Protein AF-A0A1G6PG61-F1 (afdb_monomer)

pLDDT: mean 73.6, std 22.77, range [27.67, 97.56]

Foldseek 3Di:
DDPPQPPAFWFDDPFATARPPDDDPDDPPPDDPDDGDGDDRDPDDDPVFVVLQLVLLVLAVVQDPADKDAQCDQPPHTFRIAGLVQLETEHEGAAQDQNRLRVSVNVQVVSQCSQCPPPPDPRRHHQAYEYEYQDDHDDNSNVSQLSVLVPPGFYWYWYDDPSHIDIDTRD

Sequence (171 aa):
MHERLKGHELKSGRVYWQRTDLPSRFDTAGRFTQRAEAVAVQPPASPARQQLEADLVAAYVATLPHRYLREHPIGELRADVYEPTIRRIVEAKAAADVVTVAHAWAQAAAYRYTANTSALDDRTTVESIAVLLPVAPTGTARGFLEHVAADCFEVELIYPHGETFRHEQLT

Mean predicted aligned error: 11.12 Å

Radius of gyration: 15.93 Å; Cα contacts (8 Å, |Δi|>4): 271; chains: 1; bounding box: 37×40×44 Å

Organism: NCBI:txid1190417

Solvent-accessible surface area (backbone atoms only — not comparable to full-atom values): 10125 Å² total; per-residue (Å²): 137,85,63,93,76,66,90,68,75,57,42,46,58,104,83,46,68,43,66,71,88,56,85,75,93,76,73,102,74,86,78,88,91,72,86,61,64,92,47,85,69,75,76,77,91,42,73,69,45,54,48,45,25,53,50,51,49,53,56,52,60,72,68,51,94,65,73,69,37,70,58,33,74,46,87,97,43,65,38,56,31,31,30,69,89,71,20,29,39,35,25,61,38,66,46,43,49,46,58,51,44,42,49,32,49,46,49,38,51,51,46,36,50,48,33,67,67,44,95,81,47,100,82,50,64,52,78,37,35,30,36,34,23,75,43,82,48,56,70,69,27,33,53,48,53,39,51,54,15,61,73,76,40,65,37,31,44,34,21,67,47,89,98,45,70,43,79,42,80,38,97

Nearest PDB structures (foldseek):
  8i88-assembly1_B  TM=4.758E-01  e=3.326E+00  Maribacter polysiphoniae
  5i4a-assembly2_C  TM=5.212E-01  e=4.897E+00  Marinitoga piezophila KA3
  5ux0-assembly2_D  TM=5.643E-01  e=5.223E+00  Marinitoga piezophila
  8squ-assembly1_B  TM=4.446E-01  e=4.591E+00  Maribacter polysiphoniae
  8wp2-assembly1_I  TM=3.821E-01  e=5.223E+00  Maribacter polysiphoniae

Secondary structure (DSSP, 8-state):
---TTSSPPEEE-SS-EEETTSPP---SS----SPPP---PPPPP-HHHHHHHHHHHHHHHHT-SS--EEEEEETTEEEEEEEGGGTEEEEE-S--SHHHHHHHHHHHHHHHHHHHH-TT-TT----EEEEE-SS---HHHHHHHHHHHHHH--EEEEEEETTEEEEEE--

Structure (mmCIF, N/CA/C/O backbone):
data_AF-A0A1G6PG61-F1
#
_entry.id   AF-A0A1G6PG61-F1
#
loop_
_atom_site.group_PDB
_atom_site.id
_atom_site.type_symbol
_atom_site.label_atom_id
_atom_site.label_alt_id
_atom_site.label_comp_id
_atom_site.label_asym_id
_atom_site.label_entity_id
_atom_site.label_seq_id
_atom_site.pdbx_PDB_ins_code
_atom_site.Cartn_x
_atom_site.Cartn_y
_atom_site.Cartn_z
_atom_site.occupancy
_atom_site.B_iso_or_equiv
_atom_site.auth_seq_id
_atom_site.auth_comp_id
_atom_site.auth_asym_id
_atom_site.auth_atom_id
_atom_site.pdbx_PDB_model_num
ATOM 1 N N . MET A 1 1 ? 17.145 -8.921 8.582 1.00 27.78 1 MET A N 1
ATOM 2 C CA . MET A 1 1 ? 18.204 -8.101 7.951 1.00 27.78 1 MET A CA 1
ATOM 3 C C . MET A 1 1 ? 17.977 -8.164 6.444 1.00 27.78 1 MET A C 1
ATOM 5 O O . MET A 1 1 ? 18.272 -9.185 5.848 1.00 27.78 1 MET A O 1
ATOM 9 N N . HIS A 1 2 ? 17.312 -7.163 5.851 1.00 27.67 2 HIS A N 1
ATOM 10 C CA . HIS A 1 2 ? 16.982 -7.159 4.415 1.00 27.67 2 HIS A CA 1
ATOM 11 C C . HIS A 1 2 ? 18.090 -6.447 3.629 1.00 27.67 2 HIS A C 1
ATOM 13 O O . HIS A 1 2 ? 18.161 -5.219 3.618 1.00 27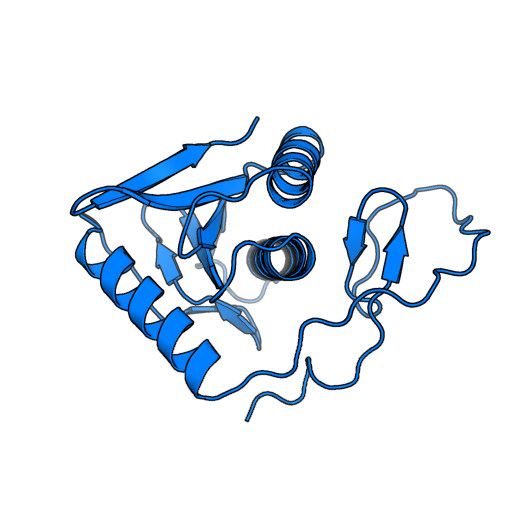.67 2 HIS A O 1
ATOM 19 N N . GLU A 1 3 ? 18.971 -7.231 3.006 1.00 31.81 3 GLU A N 1
ATOM 20 C CA . GLU A 1 3 ? 20.119 -6.739 2.228 1.00 31.81 3 GLU A CA 1
ATOM 21 C C . GLU A 1 3 ? 19.780 -6.412 0.766 1.00 31.81 3 GLU A C 1
ATOM 23 O O . GLU A 1 3 ? 20.462 -5.605 0.151 1.00 31.81 3 GLU A O 1
ATOM 28 N N . ARG A 1 4 ? 18.690 -6.948 0.206 1.00 40.97 4 ARG A N 1
ATOM 29 C CA . ARG A 1 4 ? 18.433 -6.886 -1.248 1.00 40.97 4 ARG A CA 1
ATOM 30 C C . ARG A 1 4 ? 17.991 -5.530 -1.818 1.00 40.97 4 ARG A C 1
ATOM 32 O O . ARG A 1 4 ? 17.838 -5.414 -3.025 1.00 40.97 4 ARG A O 1
ATOM 39 N N . LEU A 1 5 ? 17.762 -4.517 -0.983 1.00 41.56 5 LEU A N 1
ATOM 40 C CA . LEU A 1 5 ? 17.373 -3.169 -1.435 1.00 41.56 5 LEU A CA 1
ATOM 41 C C . LEU A 1 5 ? 18.410 -2.094 -1.072 1.00 41.56 5 LEU A C 1
ATOM 43 O O . LEU A 1 5 ? 18.307 -0.959 -1.530 1.00 41.56 5 LEU A O 1
ATOM 47 N N . LYS A 1 6 ? 19.424 -2.423 -0.258 1.00 36.78 6 LYS A N 1
ATOM 48 C CA . LYS A 1 6 ? 20.469 -1.474 0.150 1.00 36.78 6 LYS A CA 1
ATOM 49 C C . LYS A 1 6 ? 21.638 -1.550 -0.833 1.00 36.78 6 LYS A C 1
ATOM 51 O O . LYS A 1 6 ? 22.294 -2.577 -0.918 1.00 36.78 6 LYS A O 1
ATOM 56 N N . GLY A 1 7 ? 21.926 -0.448 -1.527 1.00 37.34 7 GLY A N 1
ATOM 57 C CA . GLY A 1 7 ? 23.124 -0.318 -2.371 1.00 37.34 7 GLY A CA 1
ATOM 58 C C . GLY A 1 7 ? 22.947 -0.668 -3.852 1.00 37.34 7 GLY A C 1
ATOM 59 O O . GLY A 1 7 ? 23.946 -0.759 -4.558 1.00 37.34 7 GLY A O 1
ATOM 60 N N . HIS A 1 8 ? 21.713 -0.836 -4.338 1.00 41.19 8 HIS A N 1
ATOM 61 C CA . HIS A 1 8 ? 21.444 -1.066 -5.761 1.00 41.19 8 HIS A CA 1
ATOM 62 C C . HIS A 1 8 ? 21.031 0.226 -6.486 1.00 41.19 8 HIS A C 1
ATOM 64 O O . HIS A 1 8 ? 20.244 1.015 -5.963 1.00 41.19 8 HIS A O 1
ATOM 70 N N . GLU A 1 9 ? 21.555 0.430 -7.700 1.00 34.44 9 GLU A N 1
ATOM 71 C CA . GLU A 1 9 ? 21.181 1.545 -8.578 1.00 34.44 9 GLU A CA 1
ATOM 72 C C . GLU A 1 9 ? 19.732 1.393 -9.067 1.00 34.44 9 GLU A C 1
ATOM 74 O O . GLU A 1 9 ? 19.362 0.389 -9.682 1.00 34.44 9 GLU A O 1
ATOM 79 N N . LEU A 1 10 ? 18.917 2.416 -8.820 1.00 40.19 10 LEU A N 1
ATOM 80 C CA . LEU A 1 10 ? 17.573 2.573 -9.378 1.00 40.19 10 LEU A CA 1
ATOM 81 C C . LEU A 1 10 ? 17.663 3.430 -10.651 1.00 40.19 10 LEU A C 1
ATOM 83 O O . LEU A 1 10 ? 18.495 4.333 -10.714 1.00 40.19 10 LEU A O 1
ATOM 87 N N . LYS A 1 11 ? 16.825 3.176 -11.666 1.00 37.22 11 LYS A N 1
ATOM 88 C CA . LYS A 1 11 ? 16.761 3.993 -12.898 1.00 37.22 11 LYS A CA 1
ATOM 89 C C . LYS A 1 11 ? 15.488 4.838 -12.923 1.00 37.22 11 LYS A C 1
ATOM 91 O O . LYS A 1 11 ? 14.408 4.323 -12.633 1.00 37.22 11 LYS A O 1
ATOM 96 N N . SER A 1 12 ? 15.614 6.101 -13.335 1.00 34.06 12 SER A N 1
ATOM 97 C CA . SER A 1 12 ? 14.494 6.949 -13.740 1.00 34.06 12 SER A CA 1
ATOM 98 C C . SER A 1 12 ? 14.450 7.024 -15.255 1.00 34.06 12 SER A C 1
ATOM 100 O O . SER A 1 12 ? 15.434 7.339 -15.925 1.00 34.06 12 SER A O 1
ATOM 102 N N . GLY A 1 13 ? 13.275 6.740 -15.801 1.00 34.69 13 GLY A N 1
ATOM 103 C CA . GLY A 1 13 ? 12.860 7.294 -17.082 1.00 34.69 13 GLY A CA 1
ATOM 104 C C . GLY A 1 13 ? 11.936 8.482 -16.837 1.00 34.69 13 GLY A C 1
ATOM 105 O O . GLY A 1 13 ? 11.470 8.686 -15.719 1.00 34.69 13 GLY A O 1
ATOM 106 N N . ARG A 1 14 ? 11.588 9.218 -17.897 1.00 33.94 14 ARG A N 1
ATOM 107 C CA . ARG A 1 14 ? 10.605 10.321 -17.862 1.00 33.94 14 ARG A CA 1
ATOM 108 C C . ARG A 1 14 ? 9.227 9.932 -17.293 1.00 33.94 14 ARG A C 1
ATOM 110 O O . ARG A 1 14 ? 8.388 10.810 -17.141 1.00 33.94 14 ARG A O 1
ATOM 117 N N . VAL A 1 15 ? 8.998 8.644 -17.026 1.00 35.62 15 VAL A N 1
ATOM 118 C CA . VAL A 1 15 ? 7.686 8.074 -16.726 1.00 35.62 15 VAL A CA 1
ATOM 119 C C . VAL A 1 15 ? 7.700 6.974 -15.645 1.00 35.62 15 VAL A C 1
ATOM 121 O O . VAL A 1 15 ? 6.671 6.728 -15.033 1.00 35.62 15 VAL A O 1
ATOM 124 N N . TYR A 1 16 ? 8.836 6.349 -15.299 1.00 37.72 16 TYR A N 1
ATOM 125 C CA . TYR A 1 16 ? 8.825 5.244 -14.326 1.00 37.72 16 TYR A CA 1
ATOM 126 C C . TYR A 1 16 ? 10.049 5.226 -13.413 1.00 37.72 16 TYR A C 1
ATOM 128 O O . TYR A 1 16 ? 11.181 5.453 -13.850 1.00 37.72 16 TYR A O 1
ATOM 136 N N . TRP A 1 17 ? 9.796 4.878 -12.153 1.00 39.72 17 TRP A N 1
ATOM 137 C CA . TRP A 1 17 ? 10.792 4.377 -11.216 1.00 39.72 17 TRP A CA 1
ATOM 138 C C . TRP A 1 17 ? 10.797 2.856 -11.335 1.00 39.72 17 TRP A C 1
ATOM 140 O O . TRP A 1 17 ? 9.784 2.213 -11.063 1.00 39.72 17 TRP A O 1
ATOM 150 N N . GLN A 1 18 ? 11.907 2.277 -11.789 1.00 43.25 18 GLN A N 1
ATOM 151 C CA . GLN A 1 18 ? 12.029 0.828 -11.944 1.00 43.25 18 GLN A CA 1
ATOM 152 C C . GLN A 1 18 ? 13.302 0.306 -11.282 1.00 43.25 18 GLN A C 1
ATOM 154 O O . GLN A 1 18 ? 14.380 0.905 -11.362 1.00 43.25 18 GLN A O 1
ATOM 159 N N . ARG A 1 19 ? 13.160 -0.861 -10.649 1.00 40.25 19 ARG A N 1
ATOM 160 C CA . ARG A 1 19 ? 14.272 -1.721 -10.252 1.00 40.25 19 ARG A CA 1
ATOM 161 C C . ARG A 1 19 ? 15.009 -2.195 -11.502 1.00 40.25 19 ARG A C 1
ATOM 163 O O . ARG A 1 19 ? 14.391 -2.680 -12.444 1.00 40.25 19 ARG A O 1
ATOM 170 N N . THR A 1 20 ? 16.327 -2.047 -11.510 1.00 40.78 20 THR A N 1
ATOM 171 C CA . THR A 1 20 ? 17.183 -2.346 -12.668 1.00 40.78 20 THR A CA 1
AT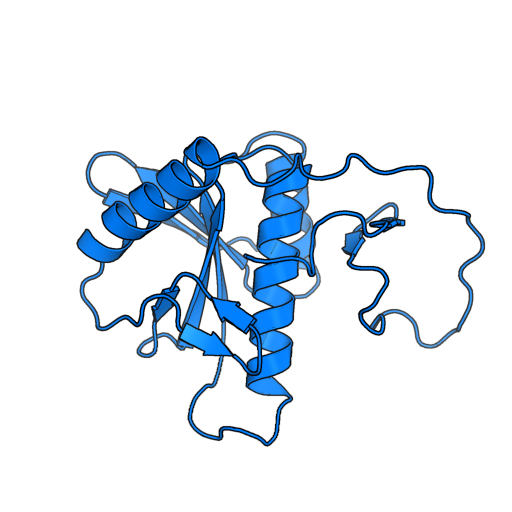OM 172 C C . THR A 1 20 ? 17.377 -3.837 -12.934 1.00 40.78 20 THR A C 1
ATOM 174 O O . THR A 1 20 ? 17.855 -4.196 -14.008 1.00 40.78 20 THR A O 1
ATOM 177 N N . ASP A 1 21 ? 17.000 -4.687 -11.980 1.00 38.78 21 ASP A N 1
ATOM 178 C CA . ASP A 1 21 ? 17.148 -6.141 -12.004 1.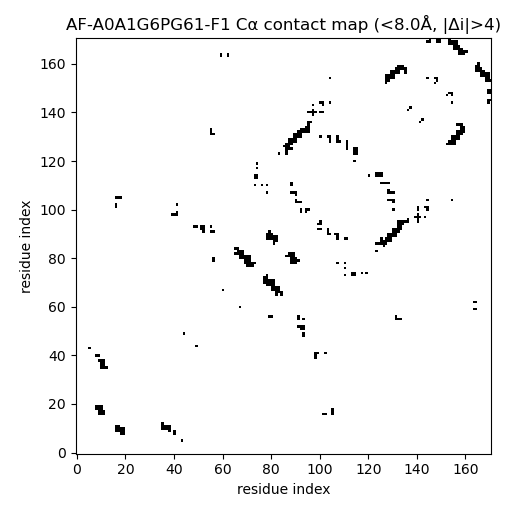00 38.78 21 ASP A CA 1
ATOM 179 C C . ASP A 1 21 ? 15.864 -6.899 -12.385 1.00 38.78 21 ASP A C 1
ATOM 181 O O . ASP A 1 21 ? 15.886 -8.123 -12.503 1.00 38.78 21 ASP A O 1
ATOM 185 N N . LEU A 1 22 ? 14.749 -6.196 -12.616 1.00 36.56 22 LEU A N 1
ATOM 186 C CA . LEU A 1 22 ? 13.519 -6.791 -13.140 1.00 36.56 22 LEU A CA 1
ATOM 187 C C . LEU A 1 22 ? 13.457 -6.630 -14.670 1.00 36.56 22 LEU A C 1
ATOM 189 O O . LEU A 1 22 ? 13.745 -5.544 -15.180 1.00 36.56 22 LEU A O 1
ATOM 193 N N . PRO A 1 23 ? 13.069 -7.675 -15.427 1.00 35.66 23 PRO A N 1
ATOM 194 C CA . PRO A 1 23 ? 12.908 -7.562 -16.870 1.00 35.66 23 PRO A CA 1
ATOM 195 C C . PRO A 1 23 ? 11.785 -6.566 -17.191 1.00 35.66 23 PRO A C 1
ATOM 197 O O . PRO A 1 23 ? 10.627 -6.769 -16.821 1.00 35.66 23 PRO A O 1
ATOM 200 N N . SER A 1 24 ? 12.145 -5.478 -17.876 1.00 40.62 24 SER A N 1
ATOM 201 C CA . SER A 1 24 ? 11.198 -4.480 -18.380 1.00 40.62 24 SER A CA 1
ATOM 202 C C . SER A 1 24 ? 10.157 -5.149 -19.281 1.00 40.62 24 SER A C 1
ATOM 204 O O . SER A 1 24 ? 10.515 -5.885 -20.199 1.00 40.62 24 SER A O 1
ATOM 206 N N . ARG A 1 25 ? 8.869 -4.864 -19.060 1.00 37.81 25 ARG A N 1
ATOM 207 C CA . ARG A 1 25 ? 7.783 -5.229 -19.989 1.00 37.81 25 ARG A CA 1
ATOM 208 C C . ARG A 1 25 ? 7.472 -4.146 -21.039 1.00 37.81 25 ARG A C 1
ATOM 210 O O . ARG A 1 25 ? 6.451 -4.237 -21.708 1.00 37.81 25 ARG A O 1
ATOM 217 N N . PHE A 1 26 ? 8.351 -3.162 -21.237 1.00 39.03 26 PHE A N 1
ATOM 218 C CA . PHE A 1 26 ? 8.192 -2.096 -22.239 1.00 39.03 26 PHE A CA 1
ATOM 219 C C . PHE A 1 26 ? 9.553 -1.900 -22.952 1.00 39.03 26 PHE A C 1
ATOM 221 O O . PHE A 1 26 ? 10.530 -1.591 -22.272 1.00 39.03 26 PHE A O 1
ATOM 228 N N . ASP A 1 27 ? 9.780 -2.138 -24.252 1.00 37.22 27 ASP A N 1
ATOM 229 C CA . ASP A 1 27 ? 8.944 -2.180 -25.462 1.00 37.22 27 ASP A CA 1
ATOM 230 C C . ASP A 1 27 ? 9.232 -3.420 -26.360 1.00 37.22 27 ASP A C 1
ATOM 232 O O . ASP A 1 27 ? 10.135 -4.216 -26.104 1.00 37.22 27 ASP A O 1
ATOM 236 N N . THR A 1 28 ? 8.495 -3.568 -27.464 1.00 34.62 28 THR A N 1
ATOM 237 C CA . THR A 1 28 ? 8.708 -4.585 -28.516 1.00 34.62 28 THR A CA 1
ATOM 238 C C . THR A 1 28 ? 9.815 -4.218 -29.527 1.00 34.62 28 THR A C 1
ATOM 240 O O . THR A 1 28 ? 9.927 -4.872 -30.563 1.00 34.62 28 THR A O 1
ATOM 243 N N . ALA A 1 29 ? 10.610 -3.164 -29.291 1.00 37.78 29 ALA A N 1
ATOM 244 C CA . ALA A 1 29 ? 11.474 -2.535 -30.303 1.00 37.78 29 ALA A CA 1
ATOM 245 C C . ALA A 1 29 ? 12.938 -2.281 -29.875 1.00 37.78 29 ALA A C 1
ATOM 247 O O . ALA A 1 29 ? 13.738 -1.815 -30.693 1.00 37.78 29 ALA A O 1
ATOM 248 N N . GLY A 1 30 ? 13.325 -2.631 -28.647 1.00 37.12 30 GLY A N 1
ATOM 249 C CA . GLY A 1 30 ? 14.712 -2.865 -28.247 1.00 37.12 30 GLY A CA 1
ATOM 250 C C . GLY A 1 30 ? 15.653 -1.663 -28.351 1.00 37.12 30 GLY A C 1
ATOM 251 O O . GLY A 1 30 ? 16.843 -1.856 -28.605 1.00 37.12 30 GLY A O 1
ATOM 252 N N . ARG A 1 31 ? 15.179 -0.422 -28.170 1.00 29.53 31 ARG A N 1
ATOM 253 C CA . ARG A 1 31 ? 16.060 0.761 -28.214 1.00 29.53 31 ARG A CA 1
ATOM 254 C C . ARG A 1 31 ? 15.866 1.693 -27.024 1.00 29.53 31 ARG A C 1
ATOM 256 O O . ARG A 1 31 ? 15.004 2.560 -27.029 1.00 29.53 31 ARG A O 1
ATOM 263 N N . PHE A 1 32 ? 16.784 1.592 -26.064 1.00 36.44 32 PHE A N 1
ATOM 264 C CA . PHE A 1 32 ? 17.021 2.624 -25.056 1.00 36.44 32 PHE A CA 1
ATOM 265 C C . PHE A 1 32 ? 18.326 3.358 -25.374 1.00 36.44 32 PHE A C 1
ATOM 267 O O . PHE A 1 32 ? 19.416 2.870 -25.086 1.00 36.44 32 PHE A O 1
ATOM 274 N N . THR A 1 33 ? 18.225 4.553 -25.949 1.00 28.14 33 THR A N 1
ATOM 275 C CA . THR A 1 33 ? 19.337 5.509 -26.030 1.00 28.14 33 THR A CA 1
ATOM 276 C C . THR A 1 33 ? 19.025 6.703 -25.144 1.00 28.14 33 THR A C 1
ATOM 278 O O . THR A 1 33 ? 18.610 7.741 -25.642 1.00 28.14 33 THR A O 1
ATOM 281 N N . GLN A 1 34 ? 19.201 6.559 -23.832 1.00 30.45 34 GLN A N 1
ATOM 282 C CA . GLN A 1 34 ? 19.596 7.663 -22.957 1.00 30.45 34 GLN A CA 1
ATOM 283 C C . GLN A 1 34 ? 20.012 7.114 -21.592 1.00 30.45 34 GLN A C 1
ATOM 285 O O . GLN A 1 34 ? 19.335 6.292 -20.978 1.00 30.45 34 GLN A O 1
ATOM 290 N N . ARG A 1 35 ? 21.199 7.538 -21.169 1.00 32.00 35 ARG A N 1
ATOM 291 C CA . ARG A 1 35 ? 21.839 7.213 -19.897 1.00 32.00 35 ARG A CA 1
ATOM 292 C C . ARG A 1 35 ? 20.985 7.826 -18.781 1.00 32.00 35 ARG A C 1
ATOM 294 O O . ARG A 1 35 ? 20.831 9.041 -18.759 1.00 32.00 35 ARG A O 1
ATOM 301 N N . ALA A 1 36 ? 20.402 6.996 -17.917 1.00 37.38 36 ALA A N 1
ATOM 302 C CA . ALA A 1 36 ? 19.631 7.463 -16.766 1.00 37.38 36 ALA A CA 1
ATOM 303 C C . ALA A 1 36 ? 20.550 8.265 -15.828 1.00 37.38 36 ALA A C 1
ATOM 305 O O . ALA A 1 36 ? 21.601 7.764 -15.424 1.00 37.38 36 ALA A O 1
ATOM 306 N N . GLU A 1 37 ? 20.191 9.514 -15.532 1.00 30.20 37 GLU A N 1
ATOM 307 C CA . GLU A 1 37 ? 20.882 10.331 -14.531 1.00 30.20 37 GLU A CA 1
ATOM 308 C C . GLU A 1 37 ? 20.551 9.833 -13.118 1.00 30.20 37 GLU A C 1
ATOM 310 O O . GLU A 1 37 ? 19.480 9.275 -12.880 1.00 30.20 37 GLU A O 1
ATOM 315 N N . ALA A 1 38 ? 21.500 10.006 -12.193 1.00 35.44 38 ALA A N 1
ATOM 316 C CA . ALA A 1 38 ? 21.436 9.487 -10.831 1.00 35.44 38 ALA A CA 1
ATOM 317 C C . ALA A 1 38 ? 20.148 9.923 -10.124 1.00 35.44 38 ALA A C 1
ATOM 319 O O . ALA A 1 38 ? 19.904 11.104 -9.877 1.00 35.44 38 ALA A O 1
ATOM 320 N N . VAL A 1 39 ? 19.320 8.937 -9.805 1.00 49.19 39 VAL A N 1
ATOM 321 C CA . VAL A 1 39 ? 18.001 9.149 -9.234 1.00 49.19 39 VAL A CA 1
ATOM 322 C C . VAL A 1 39 ? 18.076 9.172 -7.719 1.00 49.19 39 VAL A C 1
ATOM 324 O O . VAL A 1 39 ? 18.838 8.411 -7.126 1.00 49.19 39 VAL A O 1
ATOM 327 N N . ALA A 1 40 ? 17.267 10.024 -7.090 1.00 48.16 40 ALA A N 1
ATOM 328 C CA . ALA A 1 40 ? 17.132 10.078 -5.641 1.00 48.16 40 ALA A CA 1
ATOM 329 C C . ALA A 1 40 ? 16.887 8.668 -5.072 1.00 48.16 40 ALA A C 1
ATOM 331 O O . ALA A 1 40 ? 15.872 8.030 -5.346 1.00 48.16 40 ALA A O 1
ATOM 332 N N . VAL A 1 41 ? 17.860 8.171 -4.311 1.00 54.00 41 VAL A N 1
ATOM 333 C CA . VAL A 1 41 ? 17.812 6.852 -3.679 1.00 54.00 41 VAL A CA 1
ATOM 334 C C . VAL A 1 41 ? 16.909 6.958 -2.457 1.00 54.00 41 VAL A C 1
ATOM 336 O O . VAL A 1 41 ? 17.066 7.884 -1.656 1.00 54.00 41 VAL A O 1
ATOM 339 N N . GLN A 1 42 ? 15.972 6.019 -2.293 1.00 60.72 42 GLN A N 1
ATOM 340 C CA . GLN A 1 42 ? 15.194 5.949 -1.059 1.00 60.72 42 GLN A CA 1
ATOM 341 C C . GLN A 1 42 ? 16.179 5.859 0.119 1.00 60.72 42 GLN A C 1
ATOM 343 O O . GLN A 1 42 ? 17.059 4.992 0.108 1.00 60.72 42 GLN A O 1
ATOM 348 N N . PRO A 1 43 ? 16.080 6.738 1.133 1.00 60.53 43 PRO A N 1
ATOM 349 C CA . PRO A 1 43 ? 17.055 6.723 2.210 1.00 60.53 43 PRO A CA 1
ATOM 350 C C . PRO A 1 43 ? 17.023 5.363 2.916 1.00 60.53 43 PRO A C 1
ATOM 352 O O . PRO A 1 43 ? 15.941 4.773 3.033 1.00 60.53 43 PRO A O 1
ATOM 355 N N . PRO A 1 44 ? 18.175 4.862 3.393 1.00 66.94 44 PRO A N 1
ATOM 356 C CA . PRO A 1 44 ? 18.273 3.523 3.950 1.00 66.94 44 PRO A CA 1
ATOM 357 C C . PRO A 1 44 ? 17.254 3.321 5.072 1.00 66.94 44 PRO A C 1
ATOM 359 O O . PRO A 1 44 ? 16.993 4.229 5.864 1.00 66.94 44 PRO A O 1
ATOM 362 N N . ALA A 1 45 ? 16.702 2.107 5.149 1.00 69.06 45 ALA A N 1
ATOM 363 C CA . ALA A 1 45 ? 15.784 1.733 6.217 1.00 69.06 45 ALA A CA 1
ATOM 364 C C . ALA A 1 45 ? 16.410 2.040 7.587 1.00 69.06 45 ALA A C 1
ATOM 366 O O . ALA A 1 45 ? 17.508 1.556 7.896 1.00 69.06 45 ALA A O 1
ATOM 367 N N . SER A 1 46 ? 15.701 2.847 8.376 1.00 82.94 46 SER A N 1
ATOM 368 C CA . SER A 1 46 ? 16.015 3.147 9.768 1.00 82.94 46 SER A CA 1
ATOM 369 C C . SER A 1 46 ? 14.983 2.473 10.678 1.00 82.94 46 SER A C 1
ATOM 371 O O . SER A 1 46 ? 13.832 2.317 10.259 1.00 82.94 46 SER A O 1
ATOM 373 N N . PRO A 1 47 ? 15.344 2.113 11.924 1.00 86.25 47 PRO A N 1
ATOM 374 C CA . PRO A 1 47 ? 14.393 1.524 12.868 1.00 86.25 47 PRO A CA 1
ATOM 375 C C . PRO A 1 47 ? 13.146 2.392 13.076 1.00 86.25 47 PRO A C 1
ATOM 377 O O . PRO A 1 47 ? 12.039 1.876 13.131 1.00 86.25 47 PRO A O 1
ATOM 380 N N . ALA A 1 48 ? 13.308 3.720 13.100 1.00 86.56 48 ALA A N 1
ATOM 381 C CA . ALA A 1 48 ? 12.191 4.654 13.229 1.00 86.56 48 ALA A CA 1
ATOM 382 C C . ALA A 1 48 ? 11.223 4.591 12.035 1.00 86.56 48 ALA A C 1
ATOM 384 O O . ALA A 1 48 ? 10.013 4.614 12.225 1.00 86.56 48 ALA A O 1
ATOM 385 N N . ARG A 1 49 ? 11.736 4.475 10.802 1.00 86.81 49 ARG A N 1
ATOM 386 C CA . ARG A 1 49 ? 10.888 4.325 9.608 1.00 86.81 49 ARG A CA 1
ATOM 387 C C . ARG A 1 49 ? 10.150 2.992 9.594 1.00 86.81 49 ARG A C 1
ATOM 389 O O . ARG A 1 49 ? 8.964 2.971 9.303 1.00 86.81 49 ARG A O 1
ATOM 396 N N . GLN A 1 50 ? 10.839 1.914 9.956 1.00 89.50 50 GLN A N 1
ATOM 397 C CA . GLN A 1 50 ? 10.230 0.587 10.052 1.00 89.50 50 GLN A CA 1
ATOM 398 C C . GLN A 1 50 ? 9.135 0.546 11.120 1.00 89.50 50 GLN A C 1
ATOM 400 O O . GLN A 1 50 ? 8.092 -0.059 10.899 1.00 89.50 50 GLN A O 1
ATOM 405 N N . GLN A 1 51 ? 9.347 1.227 12.250 1.00 91.31 51 GLN A N 1
ATOM 406 C CA . GLN A 1 51 ? 8.329 1.349 13.287 1.00 91.31 51 GLN A CA 1
ATOM 407 C C . GLN A 1 51 ? 7.105 2.119 12.781 1.00 91.31 51 GLN A C 1
ATOM 409 O O . GLN A 1 51 ? 5.992 1.642 12.946 1.00 91.31 51 GLN A O 1
ATOM 414 N N . LEU A 1 52 ? 7.301 3.252 12.095 1.00 92.56 52 LEU A N 1
ATOM 415 C CA . LEU A 1 52 ? 6.195 4.018 11.509 1.00 92.56 52 LEU A CA 1
ATOM 416 C C . LEU A 1 52 ? 5.399 3.205 10.478 1.00 92.56 52 LEU A C 1
ATOM 418 O O . LEU A 1 52 ? 4.175 3.279 10.463 1.00 92.56 52 LEU A O 1
ATOM 422 N N . GLU A 1 53 ? 6.072 2.420 9.634 1.00 94.44 53 GLU A N 1
ATOM 423 C CA . GLU A 1 53 ? 5.418 1.502 8.689 1.00 94.44 53 GLU A CA 1
ATOM 424 C C . GLU A 1 53 ? 4.607 0.430 9.427 1.00 94.44 53 GLU A C 1
ATOM 426 O O . GLU A 1 53 ? 3.433 0.225 9.123 1.00 94.44 53 GLU A O 1
ATOM 431 N N . ALA A 1 54 ? 5.190 -0.199 10.450 1.00 93.88 54 ALA A N 1
ATOM 432 C CA . ALA A 1 54 ? 4.514 -1.216 11.250 1.00 93.88 54 ALA A CA 1
ATOM 433 C C . ALA A 1 54 ? 3.306 -0.663 12.027 1.00 93.88 54 ALA A C 1
ATOM 435 O O . ALA A 1 54 ? 2.279 -1.343 12.105 1.00 93.88 54 ALA A O 1
ATOM 436 N N . ASP A 1 55 ? 3.416 0.551 12.570 1.00 95.88 55 ASP A N 1
ATOM 437 C CA . ASP A 1 55 ? 2.343 1.248 13.285 1.00 95.88 55 ASP A CA 1
ATOM 438 C C . ASP A 1 55 ? 1.211 1.631 12.329 1.00 95.88 55 ASP A C 1
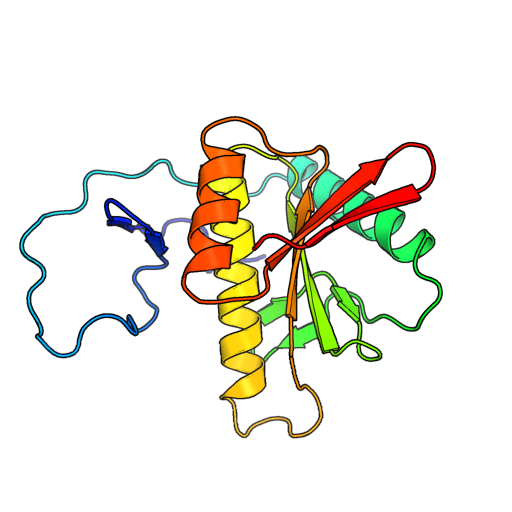ATOM 440 O O . ASP A 1 55 ? 0.038 1.429 12.643 1.00 95.88 55 ASP A O 1
ATOM 444 N N . LEU A 1 56 ? 1.553 2.116 11.132 1.00 97.06 56 LEU A N 1
ATOM 445 C CA . LEU A 1 56 ? 0.584 2.445 10.092 1.00 97.06 56 LEU A CA 1
ATOM 446 C C . LEU A 1 56 ? -0.181 1.198 9.630 1.00 97.06 56 LEU A C 1
ATOM 448 O O . LEU A 1 56 ? -1.408 1.230 9.535 1.00 97.06 56 LEU A O 1
ATOM 452 N N . VAL A 1 57 ? 0.521 0.080 9.419 1.00 96.94 57 VAL A N 1
ATOM 453 C CA . VAL A 1 57 ? -0.098 -1.220 9.120 1.00 96.94 57 VAL A CA 1
ATOM 454 C C . VAL A 1 57 ? -0.997 -1.667 10.268 1.00 96.94 57 VAL A C 1
ATOM 456 O O . VAL A 1 57 ? -2.122 -2.089 10.021 1.00 96.94 57 VAL A O 1
ATOM 459 N N . ALA A 1 58 ? -0.532 -1.576 11.518 1.00 95.81 58 ALA A N 1
ATOM 460 C CA . ALA A 1 58 ? -1.312 -1.973 12.689 1.00 95.81 58 ALA A CA 1
ATOM 461 C C . ALA A 1 58 ? -2.609 -1.157 12.821 1.00 95.81 58 ALA A C 1
ATOM 463 O O . ALA A 1 58 ? -3.667 -1.736 13.065 1.00 95.81 58 ALA A O 1
ATOM 464 N N . ALA A 1 59 ? -2.534 0.158 12.609 1.00 96.50 59 ALA A N 1
ATOM 465 C CA . ALA A 1 59 ? -3.694 1.039 12.605 1.00 96.50 59 ALA A CA 1
ATOM 466 C C . ALA A 1 59 ? -4.665 0.690 11.468 1.00 96.50 59 ALA A C 1
ATOM 468 O O . ALA A 1 59 ? -5.864 0.579 11.706 1.00 96.50 59 ALA A O 1
ATOM 469 N N . TYR A 1 60 ? -4.158 0.452 10.256 1.00 96.56 60 TYR A N 1
ATOM 470 C CA . TYR A 1 60 ? -4.984 0.083 9.107 1.00 96.56 60 TYR A CA 1
ATOM 471 C C . TYR A 1 60 ? -5.728 -1.233 9.332 1.00 96.56 60 TYR A C 1
ATOM 473 O O . TYR A 1 60 ? -6.955 -1.273 9.235 1.00 96.56 60 TYR A O 1
ATOM 481 N N . VAL A 1 61 ? -5.019 -2.298 9.718 1.00 95.56 61 VAL A N 1
ATOM 482 C CA . VAL A 1 61 ? -5.645 -3.617 9.893 1.00 95.56 61 VAL A CA 1
ATOM 483 C C . VAL A 1 61 ? -6.648 -3.650 11.045 1.00 95.56 61 VAL A C 1
ATOM 485 O O . VAL A 1 61 ? -7.586 -4.439 10.997 1.00 95.56 61 VAL A O 1
ATOM 488 N N . ALA A 1 62 ? -6.505 -2.773 12.046 1.00 94.69 62 ALA A N 1
ATOM 489 C CA . ALA A 1 62 ? -7.490 -2.618 13.116 1.00 94.69 62 ALA A CA 1
ATOM 490 C C . ALA A 1 62 ? -8.846 -2.082 12.617 1.00 94.69 62 ALA A C 1
ATOM 492 O O . ALA A 1 62 ? -9.859 -2.290 13.281 1.00 94.69 62 ALA A O 1
ATOM 493 N N . THR A 1 63 ? -8.877 -1.423 11.453 1.00 94.00 63 THR A N 1
ATOM 494 C CA . THR A 1 63 ? -10.110 -0.916 10.826 1.00 94.00 63 THR A CA 1
ATOM 495 C C . THR A 1 63 ? -10.738 -1.882 9.820 1.00 94.00 63 THR A C 1
ATOM 497 O O . THR A 1 63 ? -11.858 -1.643 9.369 1.00 94.00 63 THR A O 1
ATOM 500 N N . LEU A 1 64 ? -10.052 -2.975 9.463 1.00 92.06 64 LEU A N 1
ATOM 501 C CA . LEU A 1 64 ? -10.532 -3.891 8.433 1.00 92.06 64 LEU A CA 1
ATOM 502 C C . LEU A 1 64 ? -11.692 -4.759 8.950 1.00 92.06 64 LEU A C 1
ATOM 504 O O . LEU A 1 64 ? -11.534 -5.461 9.951 1.00 92.06 64 LEU A O 1
ATOM 508 N N . PRO A 1 65 ? -12.843 -4.792 8.250 1.00 88.50 65 PRO A N 1
ATOM 509 C CA . PRO A 1 65 ? -13.985 -5.619 8.642 1.00 88.50 65 PRO A CA 1
ATOM 510 C C . PRO A 1 65 ? -13.821 -7.095 8.243 1.00 88.50 65 PRO A C 1
ATOM 512 O O . PRO A 1 65 ? -14.667 -7.929 8.565 1.00 88.50 65 PRO A O 1
ATOM 515 N N . HIS A 1 66 ? -12.761 -7.431 7.506 1.00 87.50 66 HIS A N 1
ATOM 516 C CA . HIS A 1 66 ? -12.545 -8.744 6.904 1.00 87.50 66 HIS A CA 1
ATOM 517 C C . HIS A 1 66 ? -11.188 -9.342 7.268 1.00 87.50 66 HIS A C 1
ATOM 519 O O . HIS A 1 66 ? -10.315 -8.712 7.861 1.00 87.50 66 HIS A O 1
ATOM 525 N N . ARG A 1 67 ? -11.014 -10.613 6.896 1.00 89.44 67 ARG A N 1
ATOM 526 C CA . ARG A 1 67 ? -9.777 -11.355 7.131 1.00 89.44 67 ARG A CA 1
ATOM 527 C C . ARG A 1 67 ? -8.619 -10.753 6.333 1.00 89.44 67 ARG A C 1
ATOM 529 O O . ARG A 1 67 ? -8.743 -10.543 5.131 1.00 89.44 67 ARG A O 1
ATOM 536 N N . TYR A 1 68 ? -7.477 -10.610 6.993 1.00 92.44 68 TYR A N 1
ATOM 537 C CA . TYR A 1 68 ? -6.205 -10.199 6.406 1.00 92.44 68 TYR A CA 1
ATOM 538 C C . TYR A 1 68 ? -5.073 -11.127 6.868 1.00 92.44 68 TYR A C 1
ATOM 540 O O . TYR A 1 68 ? -5.207 -11.852 7.858 1.00 92.44 68 TYR A O 1
ATOM 548 N N . LEU A 1 69 ? -3.954 -11.108 6.147 1.00 91.50 69 LEU A N 1
ATOM 549 C CA . LEU A 1 69 ? -2.700 -11.765 6.510 1.00 91.50 69 LEU A CA 1
ATOM 550 C C . LEU A 1 69 ? -1.595 -10.707 6.546 1.00 91.50 69 LEU A C 1
ATOM 552 O O . LEU A 1 69 ? -1.401 -9.994 5.566 1.00 91.50 69 LEU A O 1
ATOM 556 N N . ARG A 1 70 ? -0.886 -10.593 7.673 1.00 92.06 70 ARG A N 1
ATOM 557 C CA . ARG A 1 70 ? 0.290 -9.715 7.795 1.00 92.06 70 ARG A CA 1
ATOM 558 C C . ARG A 1 70 ? 1.538 -10.431 7.300 1.00 92.06 70 ARG A C 1
ATOM 560 O O . ARG A 1 70 ? 1.648 -11.640 7.497 1.00 92.06 70 ARG A O 1
ATOM 567 N N . GLU A 1 71 ? 2.472 -9.672 6.733 1.00 90.06 71 GLU A N 1
ATOM 568 C CA . GLU A 1 71 ? 3.752 -10.190 6.227 1.00 90.06 71 GLU A CA 1
ATOM 569 C C . GLU A 1 71 ? 3.565 -11.393 5.280 1.00 90.06 71 GLU A C 1
ATOM 571 O O . GLU A 1 71 ? 4.269 -12.406 5.378 1.00 90.06 71 GLU A O 1
ATOM 576 N N . HIS A 1 72 ? 2.568 -11.307 4.391 1.00 86.50 72 HIS A N 1
ATOM 577 C CA . HIS A 1 72 ? 2.159 -12.420 3.536 1.00 86.50 72 HIS A CA 1
ATOM 578 C C . HIS A 1 72 ? 3.286 -12.801 2.566 1.00 86.50 72 HIS A C 1
ATOM 580 O O . HIS A 1 72 ? 3.764 -11.932 1.827 1.00 86.50 72 HIS A O 1
ATOM 586 N N . PRO A 1 73 ? 3.732 -14.071 2.549 1.00 84.56 73 PRO A N 1
ATOM 587 C CA . PRO A 1 73 ? 4.816 -14.501 1.680 1.00 84.56 73 PRO A CA 1
ATOM 588 C C . PRO A 1 73 ? 4.380 -14.537 0.212 1.00 84.56 73 PRO A C 1
ATOM 590 O O . PRO A 1 73 ? 3.325 -15.066 -0.132 1.00 84.56 73 PRO A O 1
ATOM 593 N N . ILE A 1 74 ? 5.231 -14.003 -0.661 1.00 77.75 74 ILE A N 1
ATOM 594 C CA . ILE A 1 74 ? 5.067 -14.001 -2.116 1.00 77.75 74 ILE A CA 1
ATOM 595 C C . ILE A 1 74 ? 6.409 -14.402 -2.725 1.00 77.75 74 ILE A C 1
ATOM 597 O O . ILE A 1 74 ? 7.300 -13.576 -2.936 1.00 77.75 74 ILE A O 1
ATOM 601 N N . GLY A 1 75 ? 6.584 -15.707 -2.941 1.00 74.56 75 GLY A N 1
ATOM 602 C CA . GLY A 1 75 ? 7.898 -16.280 -3.226 1.00 74.56 75 GLY A CA 1
ATOM 603 C C . GLY A 1 75 ? 8.871 -15.999 -2.075 1.00 74.56 75 GLY A C 1
ATOM 604 O O . GLY A 1 75 ? 8.599 -16.337 -0.927 1.00 74.56 75 GLY A O 1
ATOM 605 N N . GLU A 1 76 ? 9.993 -15.344 -2.376 1.00 74.38 76 GLU A N 1
ATOM 606 C CA . GLU A 1 76 ? 10.983 -14.910 -1.373 1.00 74.38 76 GLU A CA 1
ATOM 607 C C . GLU A 1 76 ? 10.675 -13.526 -0.763 1.00 74.38 76 GLU A C 1
ATOM 609 O O . GLU A 1 76 ? 11.444 -13.017 0.055 1.00 74.38 76 GLU A O 1
ATOM 614 N N . LEU A 1 77 ? 9.588 -12.882 -1.194 1.00 77.50 77 LEU A N 1
ATOM 615 C CA . LEU A 1 77 ? 9.184 -11.545 -0.764 1.00 77.50 77 LEU A CA 1
ATOM 616 C C . LEU A 1 77 ? 8.081 -11.627 0.293 1.00 77.50 77 LEU A C 1
ATOM 618 O O . LEU A 1 77 ? 7.445 -12.665 0.472 1.00 77.50 77 LEU A O 1
ATOM 622 N N . ARG A 1 78 ? 7.850 -10.518 0.996 1.00 84.69 78 ARG A N 1
ATOM 623 C CA . ARG A 1 78 ? 6.768 -10.381 1.972 1.00 84.69 78 ARG A CA 1
ATOM 624 C C . ARG A 1 78 ? 6.037 -9.070 1.737 1.00 84.69 78 ARG A C 1
ATOM 626 O O . ARG A 1 78 ? 6.668 -8.020 1.773 1.00 84.69 78 ARG A O 1
ATOM 633 N N . ALA A 1 79 ? 4.738 -9.163 1.487 1.00 88.94 79 ALA A N 1
ATOM 634 C CA . ALA A 1 79 ? 3.847 -8.011 1.452 1.00 88.94 79 ALA A CA 1
ATOM 635 C C . ALA A 1 79 ? 3.420 -7.637 2.874 1.00 88.94 79 ALA A C 1
ATOM 637 O O . ALA A 1 79 ? 3.166 -8.534 3.682 1.00 88.94 79 ALA A O 1
ATOM 638 N N . ASP A 1 80 ? 3.283 -6.344 3.169 1.00 94.88 80 ASP A N 1
ATOM 639 C CA . ASP A 1 80 ? 2.885 -5.896 4.509 1.00 94.88 80 ASP A CA 1
ATOM 640 C C . ASP A 1 80 ? 1.515 -6.453 4.913 1.00 94.88 80 ASP A C 1
ATOM 642 O O . ASP A 1 80 ? 1.360 -7.007 6.009 1.00 94.88 80 ASP A O 1
ATOM 646 N N . VAL A 1 81 ? 0.535 -6.366 4.005 1.00 95.5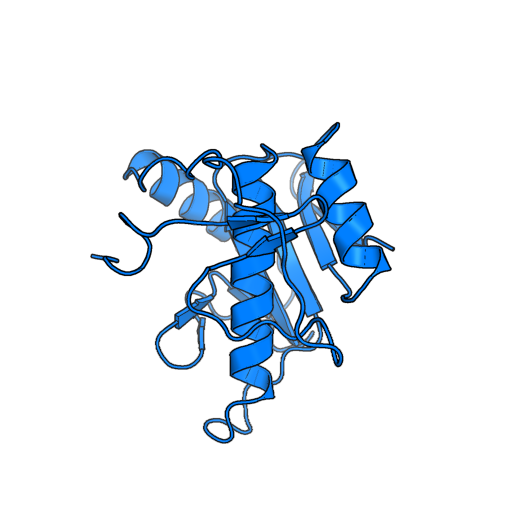6 81 VAL A N 1
ATOM 647 C CA . VAL A 1 81 ? -0.800 -6.951 4.180 1.00 95.56 81 VAL A CA 1
ATOM 648 C C . VAL A 1 81 ? -1.276 -7.609 2.886 1.00 95.56 81 VAL A C 1
ATOM 650 O O . VAL A 1 81 ? -1.154 -7.045 1.800 1.00 95.56 81 VAL A O 1
ATOM 653 N N . TYR A 1 82 ? -1.878 -8.790 3.017 1.00 93.88 82 TYR A N 1
ATOM 654 C CA . TYR A 1 82 ? -2.711 -9.405 1.987 1.00 93.88 82 TYR A CA 1
ATOM 655 C C . TYR A 1 82 ? -4.153 -9.543 2.483 1.00 93.88 82 TYR A C 1
ATOM 657 O O . TYR A 1 82 ? -4.409 -10.107 3.549 1.00 93.88 82 TYR A O 1
ATOM 665 N N . GLU A 1 83 ? -5.099 -9.039 1.699 1.00 93.50 83 GLU A N 1
ATOM 666 C CA . GLU A 1 83 ? -6.536 -9.073 1.964 1.00 93.50 83 GLU A CA 1
ATOM 667 C C . GLU A 1 83 ? -7.190 -10.099 1.021 1.00 93.50 83 GLU A C 1
ATOM 669 O O . GLU A 1 83 ? -7.608 -9.744 -0.084 1.00 93.50 83 GLU A O 1
ATOM 674 N N . PRO A 1 84 ? -7.274 -11.390 1.408 1.00 91.12 84 PRO A N 1
ATOM 675 C CA . PRO A 1 84 ? -7.699 -12.470 0.514 1.00 91.12 84 PRO A CA 1
ATOM 676 C C . PRO A 1 84 ? -9.130 -12.316 -0.007 1.00 91.12 84 PRO A C 1
ATOM 678 O O . PRO A 1 84 ? -9.411 -12.730 -1.128 1.00 91.12 84 PRO A O 1
ATOM 681 N N . THR A 1 85 ? -10.030 -11.710 0.776 1.00 91.12 85 THR A N 1
ATOM 682 C CA . THR A 1 85 ? -11.436 -11.503 0.387 1.00 91.12 85 THR A CA 1
ATOM 683 C C . THR A 1 85 ? -11.565 -10.673 -0.888 1.00 91.12 85 THR A C 1
ATOM 685 O O . THR A 1 85 ? -12.423 -10.955 -1.716 1.00 91.12 85 THR A O 1
ATOM 688 N N . ILE A 1 86 ? -10.693 -9.676 -1.048 1.00 90.56 86 ILE A N 1
ATOM 689 C CA . ILE A 1 86 ? -10.670 -8.757 -2.193 1.00 90.56 86 ILE A CA 1
ATOM 690 C C . ILE A 1 86 ? -9.388 -8.904 -3.021 1.00 90.56 86 ILE A C 1
ATOM 692 O O . ILE A 1 86 ? -9.087 -8.057 -3.855 1.00 90.56 86 ILE A O 1
ATOM 696 N N . ARG A 1 87 ? -8.613 -9.971 -2.767 1.00 91.12 87 ARG A N 1
ATOM 697 C CA . ARG A 1 87 ? -7.379 -10.330 -3.482 1.00 91.12 87 ARG A CA 1
ATOM 698 C C . ARG A 1 87 ? -6.412 -9.152 -3.635 1.00 91.12 87 ARG A C 1
ATOM 700 O O . ARG A 1 87 ? -5.837 -8.946 -4.703 1.00 91.12 87 ARG A O 1
ATOM 707 N N . ARG A 1 88 ? -6.223 -8.384 -2.562 1.00 92.31 88 ARG A N 1
ATOM 708 C CA . ARG A 1 88 ? -5.434 -7.147 -2.573 1.00 92.31 88 ARG A CA 1
ATOM 709 C C . ARG A 1 88 ? -4.161 -7.269 -1.766 1.00 92.31 88 ARG A C 1
ATOM 711 O O . ARG A 1 88 ? -4.160 -7.837 -0.678 1.00 92.31 88 ARG A O 1
ATOM 718 N N . ILE A 1 89 ? -3.099 -6.675 -2.287 1.00 93.12 89 ILE A N 1
ATOM 719 C CA . ILE A 1 89 ? -1.864 -6.426 -1.545 1.00 93.12 89 ILE A CA 1
ATOM 720 C C . ILE A 1 89 ? -1.816 -4.965 -1.128 1.00 93.12 89 ILE A C 1
ATOM 722 O O . ILE A 1 89 ? -2.063 -4.095 -1.958 1.00 93.12 89 ILE A O 1
ATOM 726 N N . VAL A 1 90 ? -1.431 -4.705 0.116 1.00 95.25 90 VAL A N 1
ATOM 727 C CA . VAL A 1 90 ? -1.153 -3.357 0.615 1.00 95.25 90 VAL A CA 1
ATOM 728 C C . VAL A 1 90 ? 0.318 -3.262 0.989 1.00 95.25 90 VAL A C 1
ATOM 730 O O . VAL A 1 90 ? 0.819 -4.113 1.723 1.00 95.25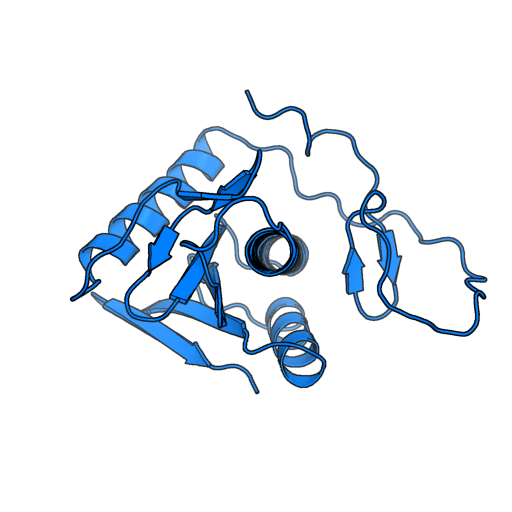 90 VAL A O 1
ATOM 733 N N . GLU A 1 91 ? 0.989 -2.228 0.486 1.00 95.38 91 GLU A N 1
ATOM 734 C CA . GLU A 1 91 ? 2.370 -1.885 0.832 1.00 95.38 91 GLU A CA 1
ATOM 735 C C . GLU A 1 91 ? 2.395 -0.536 1.553 1.00 95.38 91 GLU A C 1
ATOM 737 O O . GLU A 1 91 ? 1.942 0.478 1.012 1.00 95.38 91 GLU A O 1
ATOM 742 N N . ALA A 1 92 ? 2.936 -0.516 2.768 1.00 96.06 92 ALA A N 1
ATOM 743 C CA . ALA A 1 92 ? 3.035 0.671 3.595 1.00 96.06 92 ALA A CA 1
ATOM 744 C C . ALA A 1 92 ? 4.380 1.378 3.413 1.00 96.06 92 ALA A C 1
ATOM 746 O O . ALA A 1 92 ? 5.428 0.760 3.194 1.00 96.06 92 ALA A O 1
ATOM 747 N N . LYS A 1 93 ? 4.369 2.707 3.540 1.00 94.44 93 LYS A N 1
ATOM 748 C CA . LYS A 1 93 ? 5.595 3.504 3.641 1.00 94.44 93 LYS A CA 1
ATOM 749 C C . LYS A 1 93 ? 5.474 4.608 4.672 1.00 94.44 93 LYS A C 1
ATOM 751 O O . LYS A 1 93 ? 4.434 5.241 4.789 1.00 94.44 93 LYS A O 1
ATOM 756 N N . ALA A 1 94 ? 6.579 4.918 5.348 1.00 93.38 94 ALA A N 1
ATOM 757 C CA . ALA A 1 94 ? 6.632 5.958 6.381 1.00 93.38 94 ALA A CA 1
ATOM 758 C C . ALA A 1 94 ? 6.545 7.411 5.857 1.00 93.38 94 ALA A C 1
ATOM 760 O O . ALA A 1 94 ? 6.598 8.347 6.654 1.00 93.38 94 ALA A O 1
ATOM 761 N N . ALA A 1 95 ? 6.481 7.634 4.541 1.00 91.44 95 ALA A N 1
ATOM 762 C CA . ALA A 1 95 ? 6.443 8.968 3.942 1.00 91.44 95 ALA A CA 1
ATOM 763 C C . ALA A 1 95 ? 5.657 8.976 2.625 1.00 91.44 95 ALA A C 1
ATOM 765 O O . ALA A 1 95 ? 5.532 7.950 1.965 1.00 91.44 95 ALA A O 1
ATOM 766 N N . ALA A 1 96 ? 5.163 10.154 2.240 1.00 92.44 96 ALA A N 1
ATOM 767 C CA . ALA A 1 96 ? 4.357 10.369 1.036 1.00 92.44 96 ALA A CA 1
ATOM 768 C C . ALA A 1 96 ? 5.081 11.216 -0.036 1.00 92.44 96 ALA A C 1
ATOM 770 O O . ALA A 1 96 ? 4.440 11.814 -0.900 1.00 92.44 96 ALA A O 1
ATOM 771 N N . ASP A 1 97 ? 6.414 11.312 0.027 1.00 85.00 97 ASP A N 1
ATOM 772 C CA . ASP A 1 97 ? 7.213 11.954 -1.021 1.00 85.00 97 ASP A CA 1
ATOM 773 C C . ASP A 1 97 ? 7.276 11.088 -2.292 1.00 85.00 97 ASP A C 1
ATOM 775 O O . ASP A 1 97 ? 7.090 9.873 -2.243 1.00 85.00 97 ASP A O 1
ATOM 779 N N . VAL A 1 98 ? 7.558 11.710 -3.442 1.00 79.62 98 VAL A N 1
ATOM 780 C CA . VAL A 1 98 ? 7.485 11.052 -4.760 1.00 79.62 98 VAL A CA 1
ATOM 781 C C . VAL A 1 98 ? 8.359 9.800 -4.870 1.00 79.62 98 VAL A C 1
ATOM 783 O O . VAL A 1 98 ? 7.940 8.827 -5.491 1.00 79.62 98 VAL A O 1
ATOM 786 N N . VAL A 1 99 ? 9.544 9.792 -4.252 1.00 79.88 99 VAL A N 1
ATOM 787 C CA . VAL A 1 99 ? 10.473 8.655 -4.322 1.00 79.88 99 VAL A CA 1
ATOM 788 C C . VAL A 1 99 ? 9.915 7.493 -3.513 1.00 79.88 99 VAL A C 1
ATOM 790 O O . VAL A 1 99 ? 9.852 6.363 -3.995 1.00 79.88 9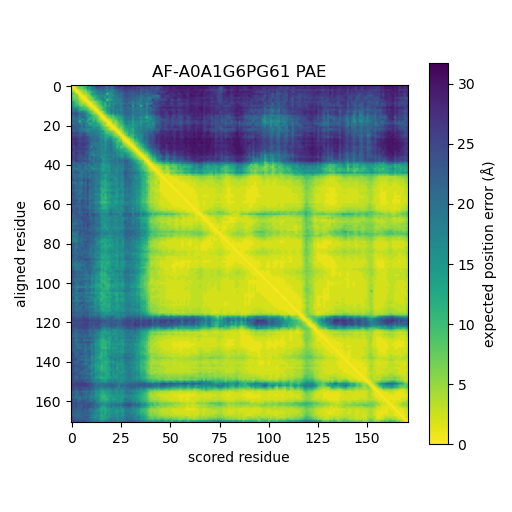9 VAL A O 1
ATOM 793 N N . THR A 1 100 ? 9.477 7.779 -2.288 1.00 84.50 100 THR A N 1
ATOM 794 C CA . THR A 1 100 ? 8.900 6.778 -1.392 1.00 84.50 100 THR A CA 1
ATOM 795 C C . THR A 1 100 ? 7.618 6.176 -1.971 1.00 84.50 100 THR A C 1
ATOM 797 O O . THR A 1 100 ? 7.448 4.957 -1.964 1.00 84.50 100 THR A O 1
ATOM 800 N N . VAL A 1 101 ? 6.746 7.014 -2.530 1.00 84.44 101 VAL A N 1
ATOM 801 C CA . VAL A 1 101 ? 5.494 6.594 -3.169 1.00 84.44 101 VAL A CA 1
ATOM 802 C C . VAL A 1 101 ? 5.756 5.708 -4.383 1.00 84.44 101 VAL A C 1
ATOM 804 O O . VAL A 1 101 ? 5.144 4.648 -4.524 1.00 84.44 101 VAL A O 1
ATOM 807 N N . ALA A 1 102 ? 6.707 6.093 -5.231 1.00 80.50 102 ALA A N 1
ATOM 808 C CA . ALA A 1 102 ? 7.068 5.289 -6.384 1.00 80.50 102 ALA A CA 1
ATOM 809 C C . ALA A 1 102 ? 7.690 3.944 -6.000 1.00 80.50 102 ALA A C 1
ATOM 811 O O . ALA A 1 102 ? 7.408 2.929 -6.637 1.00 80.50 102 ALA A O 1
ATOM 812 N N . HIS A 1 103 ? 8.484 3.916 -4.927 1.00 81.50 103 HIS A N 1
ATOM 813 C CA . HIS A 1 103 ? 9.016 2.675 -4.381 1.00 81.50 103 HIS A CA 1
ATOM 814 C C . HIS A 1 103 ? 7.903 1.757 -3.859 1.00 81.50 103 HIS A C 1
ATOM 816 O O . HIS A 1 103 ? 7.918 0.564 -4.157 1.00 81.50 103 HIS A O 1
ATOM 822 N N . ALA A 1 104 ? 6.919 2.300 -3.132 1.00 87.50 104 ALA A N 1
ATOM 823 C CA . ALA A 1 104 ? 5.770 1.535 -2.644 1.00 87.50 104 ALA A CA 1
ATOM 824 C C . ALA A 1 104 ? 4.999 0.876 -3.794 1.00 87.50 104 ALA A C 1
ATOM 826 O O . ALA A 1 104 ? 4.757 -0.330 -3.782 1.00 87.50 104 ALA A O 1
ATOM 827 N N . TRP A 1 105 ? 4.680 1.663 -4.826 1.00 87.25 105 TRP A N 1
ATOM 828 C CA . TRP A 1 105 ? 3.998 1.166 -6.017 1.00 87.25 105 TRP A CA 1
ATOM 829 C C . TRP A 1 105 ? 4.813 0.079 -6.726 1.00 87.25 105 TRP A C 1
ATOM 831 O O . TRP A 1 105 ? 4.284 -0.991 -7.021 1.00 87.25 105 TRP A O 1
ATOM 841 N N . ALA A 1 106 ? 6.110 0.314 -6.955 1.00 80.56 106 ALA A N 1
ATOM 842 C CA . ALA A 1 106 ? 6.972 -0.636 -7.653 1.00 80.56 106 ALA A CA 1
ATOM 843 C C . ALA A 1 106 ? 7.096 -1.967 -6.892 1.00 80.56 106 ALA A C 1
ATOM 845 O O . ALA A 1 106 ? 7.088 -3.034 -7.511 1.00 80.56 106 ALA A O 1
ATOM 846 N N . GLN A 1 107 ? 7.177 -1.922 -5.557 1.00 83.69 107 GLN A N 1
ATOM 847 C CA . GLN A 1 107 ? 7.162 -3.120 -4.715 1.00 83.69 107 GLN A CA 1
ATOM 848 C C . GLN A 1 107 ? 5.838 -3.876 -4.828 1.00 83.69 107 GLN A C 1
ATOM 850 O O . GLN A 1 107 ? 5.849 -5.066 -5.145 1.00 83.69 107 GLN A O 1
ATOM 855 N N . ALA A 1 108 ? 4.705 -3.196 -4.641 1.00 86.31 108 ALA A N 1
ATOM 856 C CA . ALA A 1 108 ? 3.392 -3.829 -4.703 1.00 8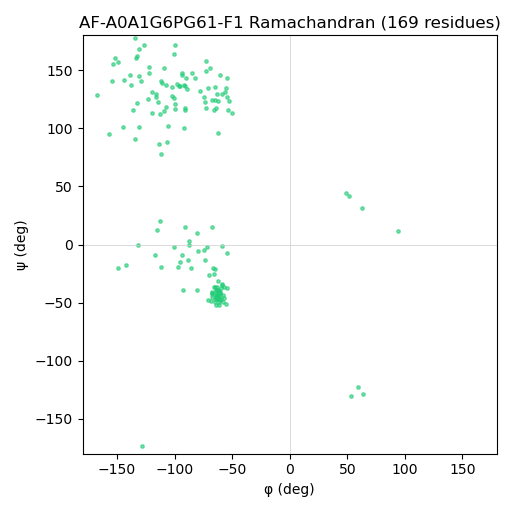6.31 108 ALA A CA 1
ATOM 857 C C . ALA A 1 108 ? 3.108 -4.433 -6.094 1.00 86.31 108 ALA A C 1
ATOM 859 O O . ALA A 1 108 ? 2.616 -5.559 -6.204 1.00 86.31 108 ALA A O 1
ATOM 860 N N . ALA A 1 109 ? 3.496 -3.737 -7.166 1.00 82.19 109 ALA A N 1
ATOM 861 C CA . ALA A 1 109 ? 3.402 -4.238 -8.535 1.00 82.19 109 ALA A CA 1
ATOM 862 C C . ALA A 1 109 ? 4.268 -5.493 -8.753 1.00 82.19 109 ALA A C 1
ATOM 864 O O . ALA A 1 109 ? 3.804 -6.463 -9.356 1.00 82.19 109 ALA A O 1
ATOM 865 N N . ALA A 1 110 ? 5.496 -5.518 -8.222 1.00 79.75 110 ALA A N 1
ATOM 866 C CA . ALA A 1 110 ? 6.367 -6.693 -8.283 1.00 79.75 110 ALA A CA 1
ATOM 867 C C . ALA A 1 110 ? 5.791 -7.886 -7.500 1.00 79.75 110 ALA A C 1
ATOM 869 O O . ALA A 1 110 ? 5.896 -9.030 -7.952 1.00 79.75 110 ALA A O 1
ATOM 870 N N . TYR A 1 111 ? 5.143 -7.637 -6.360 1.00 83.56 111 TYR A N 1
ATOM 871 C CA . TYR A 1 111 ? 4.461 -8.677 -5.594 1.00 83.56 111 TYR A CA 1
ATOM 872 C C . TYR A 1 111 ? 3.287 -9.268 -6.367 1.00 83.56 111 TYR A C 1
ATOM 874 O O . TYR A 1 111 ? 3.218 -10.484 -6.528 1.00 83.56 111 TYR A O 1
ATOM 882 N N . ARG A 1 112 ? 2.412 -8.425 -6.923 1.00 83.25 112 ARG A N 1
ATOM 883 C CA . ARG A 1 112 ? 1.307 -8.875 -7.779 1.00 83.25 112 ARG A CA 1
ATOM 884 C C . ARG A 1 112 ? 1.812 -9.678 -8.972 1.00 83.25 112 ARG A C 1
ATOM 886 O O . ARG A 1 112 ? 1.279 -10.745 -9.264 1.00 83.25 112 ARG A O 1
ATOM 893 N N . TYR A 1 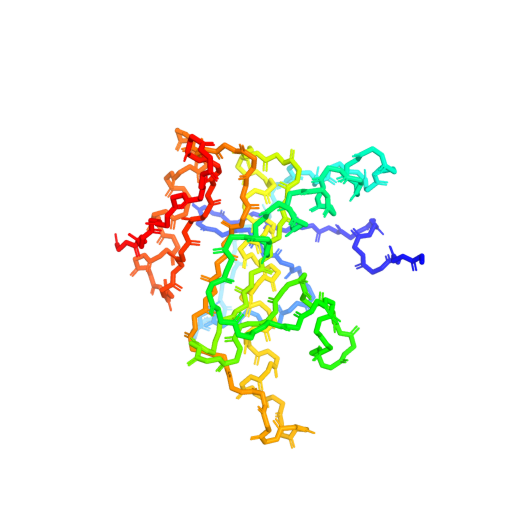113 ? 2.846 -9.180 -9.649 1.00 80.06 113 TYR A N 1
ATOM 894 C CA . TYR A 1 113 ? 3.475 -9.884 -10.759 1.00 80.06 113 TYR A CA 1
ATOM 895 C C . TYR A 1 113 ? 3.932 -11.278 -10.334 1.00 80.06 113 TYR A C 1
ATOM 897 O O . TYR A 1 113 ? 3.589 -12.264 -10.980 1.00 80.06 113 TYR A O 1
ATOM 905 N N . THR A 1 114 ? 4.673 -11.365 -9.231 1.00 79.69 114 THR A N 1
ATOM 906 C CA . THR A 1 114 ? 5.210 -12.631 -8.723 1.00 79.69 114 THR A CA 1
ATOM 907 C C . THR A 1 114 ? 4.084 -13.584 -8.332 1.00 79.69 114 THR A C 1
ATOM 909 O O . THR A 1 114 ? 4.085 -14.727 -8.776 1.00 79.69 114 THR A O 1
ATOM 912 N N . ALA A 1 115 ? 3.084 -13.110 -7.588 1.00 80.81 115 ALA A N 1
ATOM 913 C CA . ALA A 1 115 ? 1.932 -13.909 -7.180 1.00 80.81 115 ALA A CA 1
ATOM 914 C C . ALA A 1 115 ? 1.172 -14.485 -8.388 1.00 80.81 115 ALA A C 1
ATOM 916 O O . ALA A 1 115 ? 0.859 -15.666 -8.408 1.00 80.81 115 ALA A O 1
ATOM 917 N N . ASN A 1 116 ? 0.958 -13.683 -9.434 1.00 80.88 116 ASN A N 1
ATOM 918 C CA . ASN A 1 116 ? 0.139 -14.088 -10.579 1.00 80.88 116 ASN A CA 1
ATOM 919 C C . ASN A 1 116 ? 0.908 -14.812 -11.695 1.00 80.88 116 ASN A C 1
ATOM 921 O O . ASN A 1 116 ? 0.285 -15.343 -12.611 1.00 80.88 116 ASN A O 1
ATOM 925 N N . THR A 1 117 ? 2.242 -14.782 -11.686 1.00 73.06 117 THR A N 1
ATOM 926 C CA . THR A 1 117 ? 3.068 -15.442 -12.718 1.00 73.06 117 THR A CA 1
ATOM 927 C C . THR A 1 117 ? 3.854 -16.628 -12.192 1.00 73.06 117 THR A C 1
ATOM 929 O O . THR A 1 117 ? 4.282 -17.471 -12.982 1.00 73.06 117 THR A O 1
ATOM 932 N N . SER A 1 118 ? 4.051 -16.724 -10.877 1.00 64.44 118 SER A N 1
ATOM 933 C CA . SER A 1 118 ? 4.644 -17.914 -10.294 1.00 64.44 118 SER A CA 1
ATOM 934 C C . SER A 1 118 ? 3.622 -19.051 -10.339 1.00 64.44 118 SER A C 1
ATOM 936 O O . SER A 1 118 ? 2.586 -19.005 -9.691 1.00 64.44 118 SER A O 1
ATOM 938 N N . ALA A 1 119 ? 3.937 -20.119 -11.073 1.00 52.47 119 ALA A N 1
ATOM 939 C CA . ALA A 1 119 ? 3.190 -21.383 -11.038 1.00 52.47 119 ALA A CA 1
ATOM 940 C C . ALA A 1 119 ? 3.332 -22.124 -9.684 1.00 52.47 119 ALA A C 1
ATOM 942 O O . ALA A 1 119 ? 3.109 -23.328 -9.605 1.00 52.47 119 ALA A O 1
ATOM 943 N N . LEU A 1 120 ? 3.813 -21.429 -8.645 1.00 50.59 120 LEU A N 1
ATOM 944 C CA . LEU A 1 120 ? 4.289 -21.995 -7.386 1.00 50.59 120 LEU A CA 1
ATOM 945 C C . LEU A 1 120 ? 3.217 -22.015 -6.294 1.00 50.59 120 LEU A C 1
ATOM 947 O O . LEU A 1 120 ? 3.408 -22.727 -5.312 1.00 50.59 120 LEU A O 1
ATOM 951 N N . ASP A 1 121 ? 2.106 -21.285 -6.442 1.00 52.38 121 ASP A N 1
ATOM 952 C CA . ASP A 1 121 ? 1.032 -21.322 -5.447 1.00 52.38 121 ASP A CA 1
ATOM 953 C C . ASP A 1 121 ? -0.326 -20.904 -6.048 1.00 52.38 121 ASP A C 1
ATOM 955 O O . ASP A 1 121 ? -0.675 -19.724 -6.079 1.00 52.38 121 ASP A O 1
ATOM 959 N N . ASP A 1 122 ? -1.140 -21.880 -6.475 1.00 55.00 122 ASP A N 1
ATOM 960 C CA . ASP A 1 122 ? -2.511 -21.684 -7.008 1.00 55.00 122 ASP A CA 1
ATOM 961 C C . ASP A 1 122 ? -3.479 -20.991 -6.017 1.00 55.00 122 ASP A C 1
ATOM 963 O O . ASP A 1 122 ? -4.655 -20.774 -6.310 1.00 55.00 122 ASP A O 1
ATOM 967 N N . ARG A 1 123 ? -3.016 -20.665 -4.805 1.00 61.97 123 ARG A N 1
ATOM 968 C CA . ARG A 1 123 ? -3.820 -20.111 -3.711 1.00 61.97 123 ARG A CA 1
ATOM 969 C C . ARG A 1 123 ? -3.746 -18.592 -3.585 1.00 61.97 123 ARG A C 1
ATOM 971 O O . ARG A 1 123 ? -4.634 -18.022 -2.953 1.00 61.97 123 ARG A O 1
ATOM 978 N N . THR A 1 124 ? -2.732 -17.936 -4.156 1.00 72.06 124 THR A N 1
ATOM 979 C CA . THR A 1 124 ? -2.543 -16.483 -4.003 1.00 72.06 124 THR A CA 1
ATOM 980 C C . THR A 1 124 ? -2.735 -15.771 -5.336 1.00 72.06 124 THR A C 1
ATOM 982 O O . THR A 1 124 ? -1.782 -15.493 -6.055 1.00 72.06 124 THR A O 1
ATOM 985 N N . THR A 1 125 ? -3.983 -15.433 -5.656 1.00 83.38 125 THR A N 1
ATOM 986 C CA . THR A 1 125 ? -4.293 -14.510 -6.757 1.00 83.38 125 THR A CA 1
ATOM 987 C C . THR A 1 125 ? -4.365 -13.082 -6.226 1.00 83.38 125 THR A C 1
ATOM 989 O O . THR A 1 125 ? -4.963 -12.835 -5.174 1.00 83.38 125 THR A O 1
ATOM 992 N N . VAL A 1 126 ? -3.763 -12.142 -6.958 1.00 86.56 126 VAL A N 1
ATOM 993 C CA . VAL A 1 126 ? -3.761 -10.711 -6.628 1.00 86.56 126 VAL A CA 1
ATOM 994 C C . VAL A 1 126 ? -4.413 -9.917 -7.757 1.00 86.56 126 VAL A C 1
ATOM 996 O O . VAL A 1 126 ? -3.880 -9.818 -8.867 1.00 86.56 126 VAL A O 1
ATOM 999 N N . GLU A 1 127 ? -5.564 -9.323 -7.475 1.00 86.94 127 GLU A N 1
ATOM 1000 C CA . GLU A 1 127 ? -6.344 -8.543 -8.439 1.00 86.94 127 GLU A CA 1
ATOM 1001 C C . GLU A 1 127 ? -5.990 -7.058 -8.383 1.00 86.94 127 GLU A C 1
ATOM 1003 O O . GLU A 1 127 ? -5.814 -6.446 -9.437 1.00 86.94 127 GLU A O 1
ATOM 1008 N N . SER A 1 128 ? -5.767 -6.509 -7.186 1.00 89.00 128 SER A N 1
ATOM 1009 C CA . SER A 1 128 ? -5.408 -5.101 -7.010 1.00 89.00 128 SER A CA 1
ATOM 1010 C C . SER A 1 128 ? -4.241 -4.890 -6.045 1.00 89.00 128 SER A C 1
ATOM 1012 O O . SER A 1 128 ? -3.873 -5.767 -5.255 1.00 89.00 128 SER A O 1
ATOM 1014 N N . ILE A 1 129 ? -3.622 -3.714 -6.146 1.00 90.31 129 ILE A N 1
ATOM 1015 C CA . ILE A 1 129 ? -2.566 -3.265 -5.239 1.00 90.31 129 ILE A CA 1
ATOM 1016 C C . ILE A 1 129 ? -2.975 -1.951 -4.590 1.00 90.31 129 ILE A C 1
ATOM 1018 O O . ILE A 1 129 ? -3.640 -1.126 -5.213 1.00 90.31 129 ILE A O 1
ATOM 1022 N N . ALA A 1 130 ? -2.539 -1.746 -3.355 1.00 94.50 130 ALA A N 1
ATOM 1023 C CA . ALA A 1 130 ? -2.734 -0.504 -2.641 1.00 94.50 130 ALA A CA 1
ATOM 1024 C C . ALA A 1 130 ? -1.434 0.003 -2.023 1.00 94.50 130 ALA A C 1
ATOM 1026 O O . ALA A 1 130 ? -0.598 -0.774 -1.553 1.00 94.50 130 ALA A O 1
ATOM 1027 N N . VAL A 1 131 ? -1.293 1.323 -2.005 1.00 95.19 131 VAL A N 1
ATOM 1028 C CA . VAL A 1 131 ? -0.205 2.022 -1.328 1.00 95.19 131 VAL A CA 1
ATOM 1029 C C . VAL A 1 131 ? -0.771 2.693 -0.083 1.00 95.19 131 VAL A C 1
ATOM 1031 O O . VAL A 1 131 ? -1.643 3.555 -0.182 1.00 95.19 131 VAL A O 1
ATOM 1034 N N . LEU A 1 132 ? -0.264 2.298 1.083 1.00 97.56 132 LEU A N 1
ATOM 1035 C CA . LEU A 1 132 ? -0.659 2.828 2.383 1.00 97.56 132 LEU A CA 1
ATOM 1036 C C . LEU A 1 132 ? 0.355 3.873 2.860 1.00 97.56 132 LEU A C 1
ATOM 1038 O O . LEU A 1 132 ? 1.524 3.570 3.103 1.00 97.56 132 LEU A O 1
ATOM 1042 N N . LEU A 1 133 ? -0.098 5.117 2.999 1.00 97.31 133 LEU A N 1
ATOM 1043 C CA . LEU A 1 133 ? 0.737 6.268 3.347 1.00 97.31 133 LEU A CA 1
ATOM 1044 C C . LEU A 1 133 ? 0.229 6.946 4.624 1.00 97.31 133 LEU A C 1
ATOM 1046 O O . LEU A 1 133 ? -0.970 6.915 4.898 1.00 97.31 133 LEU A O 1
ATOM 1050 N N . PRO A 1 134 ? 1.100 7.617 5.400 1.00 96.44 134 PRO A N 1
ATOM 1051 C CA . PRO A 1 134 ? 0.689 8.314 6.618 1.00 96.44 134 PRO A CA 1
ATOM 1052 C C . PRO A 1 134 ? -0.219 9.519 6.337 1.00 96.44 134 PRO A C 1
ATOM 1054 O O . PRO A 1 134 ? -0.918 9.977 7.234 1.00 96.44 134 PRO A O 1
ATOM 1057 N N . VAL A 1 135 ? -0.196 10.043 5.108 1.00 96.19 135 VAL A N 1
ATOM 1058 C CA . VAL A 1 135 ? -1.011 11.166 4.628 1.00 96.19 135 VAL A CA 1
ATOM 1059 C C . VAL A 1 135 ? -1.243 11.036 3.123 1.00 96.19 135 VAL A C 1
ATOM 1061 O O . VAL A 1 135 ? -0.466 10.376 2.429 1.00 96.19 135 VAL A O 1
ATOM 1064 N N . ALA A 1 136 ? -2.268 11.717 2.605 1.00 95.00 136 ALA A N 1
ATOM 1065 C CA . ALA A 1 136 ? -2.475 11.836 1.166 1.00 95.00 136 ALA A CA 1
ATOM 1066 C C . ALA A 1 136 ? -1.249 12.492 0.490 1.00 95.00 136 ALA A C 1
ATOM 1068 O O . ALA A 1 136 ? -0.809 13.562 0.930 1.00 95.00 136 ALA A O 1
ATOM 1069 N N . PRO A 1 137 ? -0.699 11.902 -0.585 1.00 90.25 137 PRO A N 1
ATOM 1070 C CA . PRO A 1 137 ? 0.360 12.520 -1.358 1.00 90.25 137 PRO A CA 1
ATOM 1071 C C . PRO A 1 137 ? -0.203 13.724 -2.119 1.00 90.25 137 PRO A C 1
ATOM 1073 O O . PRO A 1 137 ? -1.378 13.772 -2.489 1.00 90.25 137 PRO A O 1
ATOM 1076 N N . THR A 1 138 ? 0.654 14.706 -2.379 1.00 86.62 138 THR A N 1
ATOM 1077 C CA . THR A 1 138 ? 0.309 15.923 -3.124 1.00 86.62 138 THR A CA 1
ATOM 1078 C C . THR A 1 138 ? 1.339 16.192 -4.220 1.00 86.62 138 THR A C 1
ATOM 1080 O O . THR A 1 138 ? 2.394 15.549 -4.276 1.00 86.62 138 THR A O 1
ATOM 1083 N N . GLY A 1 139 ? 1.024 17.122 -5.128 1.00 85.50 139 GLY A N 1
ATOM 1084 C CA . GLY A 1 139 ? 1.930 17.547 -6.196 1.00 85.50 139 GLY A CA 1
ATOM 1085 C C . GLY A 1 139 ? 2.461 16.373 -7.021 1.00 85.50 139 GLY A C 1
ATOM 1086 O O . GLY A 1 139 ? 1.701 15.503 -7.442 1.00 85.50 139 GLY A O 1
ATOM 1087 N N . THR A 1 140 ? 3.778 16.328 -7.218 1.00 79.69 140 THR A N 1
ATOM 1088 C CA . THR A 1 140 ? 4.453 15.317 -8.047 1.00 79.69 140 THR A CA 1
ATOM 1089 C C . THR A 1 140 ? 4.222 13.881 -7.572 1.00 79.69 140 THR A C 1
ATOM 1091 O O . THR A 1 140 ? 4.116 12.983 -8.399 1.00 79.69 140 THR A O 1
ATOM 1094 N N . ALA A 1 141 ? 4.124 13.643 -6.260 1.00 80.62 141 ALA A N 1
ATOM 1095 C CA . ALA A 1 141 ? 3.900 12.299 -5.724 1.00 80.62 141 ALA A CA 1
ATOM 1096 C C . ALA A 1 141 ? 2.507 11.769 -6.089 1.00 80.62 141 ALA A C 1
ATOM 1098 O O . ALA A 1 141 ? 2.361 10.613 -6.480 1.00 80.62 141 ALA A O 1
ATOM 1099 N N . ARG A 1 142 ? 1.494 12.642 -6.017 1.00 86.06 142 ARG A N 1
ATOM 1100 C CA . ARG A 1 142 ? 0.131 12.316 -6.446 1.00 86.06 142 ARG A CA 1
ATOM 1101 C C . ARG A 1 142 ? 0.049 12.134 -7.957 1.00 86.06 142 ARG A C 1
ATOM 1103 O O . ARG A 1 142 ? -0.450 11.110 -8.402 1.00 86.06 142 ARG A O 1
ATOM 1110 N N . GLY A 1 143 ? 0.610 13.075 -8.718 1.00 78.62 143 GLY A N 1
ATOM 1111 C CA . GLY A 1 143 ? 0.626 12.996 -10.180 1.00 78.62 143 GLY A CA 1
ATOM 1112 C C . GLY A 1 143 ? 1.323 11.734 -10.698 1.00 78.62 143 GLY A C 1
ATOM 1113 O O . GLY A 1 143 ? 0.885 11.165 -11.689 1.00 78.62 143 GLY A O 1
ATOM 1114 N N . PHE A 1 144 ? 2.359 11.246 -10.003 1.00 82.69 144 PHE A N 1
ATOM 1115 C CA . PHE A 1 144 ? 2.964 9.947 -10.305 1.00 82.69 144 PHE A CA 1
ATOM 1116 C C . PHE A 1 144 ? 1.964 8.794 -10.141 1.00 82.69 144 PHE A C 1
ATOM 1118 O O . PHE A 1 144 ? 1.842 7.981 -11.052 1.00 82.69 144 PHE A O 1
ATOM 1125 N N . LEU A 1 145 ? 1.252 8.722 -9.009 1.00 80.62 145 LEU A N 1
ATOM 1126 C CA . LEU A 1 145 ? 0.286 7.647 -8.759 1.00 80.62 145 LEU A CA 1
ATOM 1127 C C . LEU A 1 145 ? -0.886 7.672 -9.744 1.00 80.62 145 LEU A C 1
ATOM 1129 O O . LEU A 1 145 ? -1.267 6.624 -10.253 1.00 80.62 145 LEU A O 1
ATOM 1133 N N . GLU A 1 146 ? -1.427 8.856 -10.030 1.00 83.25 146 GLU A N 1
ATOM 1134 C CA . GLU A 1 146 ? -2.491 9.040 -11.026 1.00 83.25 146 GLU A CA 1
ATOM 1135 C C . GLU A 1 146 ? -2.018 8.589 -12.413 1.00 83.25 146 GLU A C 1
ATOM 1137 O O . GLU A 1 146 ? -2.726 7.875 -13.118 1.00 83.25 146 GLU A O 1
ATOM 1142 N N . HIS A 1 147 ? -0.778 8.921 -12.777 1.00 78.06 147 HIS A N 1
ATOM 1143 C CA . HIS A 1 147 ? -0.207 8.511 -14.051 1.00 78.06 147 HIS A CA 1
ATOM 1144 C C . HIS A 1 147 ? -0.033 6.986 -14.174 1.00 78.06 147 HIS A C 1
ATOM 1146 O O . HIS A 1 147 ? -0.441 6.402 -15.175 1.00 78.06 147 HIS A O 1
ATOM 1152 N N . VAL A 1 148 ? 0.528 6.316 -13.159 1.00 74.62 148 VAL A N 1
ATOM 1153 C CA . VAL A 1 148 ? 0.696 4.848 -13.207 1.00 74.62 148 VAL A CA 1
ATOM 1154 C C . VAL A 1 148 ? -0.629 4.090 -13.098 1.00 74.62 148 VAL A C 1
ATOM 1156 O O . VAL A 1 148 ? -0.716 2.962 -13.589 1.00 74.62 148 VAL A O 1
ATOM 1159 N N . ALA A 1 149 ? -1.645 4.688 -12.467 1.00 77.00 149 ALA A N 1
ATOM 1160 C CA . ALA A 1 149 ? -2.984 4.118 -12.399 1.00 77.00 149 ALA A CA 1
ATOM 1161 C C . ALA A 1 149 ? -3.655 4.093 -13.782 1.00 77.00 149 ALA A C 1
ATOM 1163 O O . ALA A 1 149 ? -4.169 3.052 -14.191 1.00 77.00 149 ALA A O 1
ATOM 1164 N N . ALA A 1 150 ? -3.550 5.194 -14.533 1.00 70.56 150 ALA A N 1
ATOM 1165 C CA . ALA A 1 150 ? -4.118 5.313 -15.875 1.00 70.56 150 ALA A CA 1
ATOM 1166 C C . ALA A 1 150 ? -3.504 4.329 -16.889 1.00 70.56 150 ALA A C 1
ATOM 1168 O O . ALA A 1 150 ? -4.198 3.817 -17.767 1.00 70.56 150 ALA A O 1
ATOM 1169 N N . ASP A 1 151 ? -2.200 4.057 -16.778 1.00 63.75 151 ASP A N 1
ATOM 1170 C CA . ASP A 1 151 ? -1.477 3.298 -17.800 1.00 63.75 151 ASP A CA 1
ATOM 1171 C C . ASP A 1 151 ? -1.666 1.781 -17.698 1.00 63.75 151 ASP A C 1
ATOM 1173 O O . ASP A 1 151 ? -1.675 1.100 -18.725 1.00 63.75 151 ASP A O 1
ATOM 1177 N N . CYS A 1 152 ? -1.705 1.207 -16.490 1.00 57.56 152 CYS A N 1
ATOM 1178 C CA . CYS A 1 152 ? -1.472 -0.236 -16.367 1.00 57.56 152 CYS A CA 1
ATOM 1179 C C . CYS A 1 152 ? -2.188 -0.951 -15.217 1.00 57.56 152 CYS A C 1
ATOM 1181 O O . CYS A 1 152 ? -2.293 -2.178 -15.290 1.00 57.56 152 CYS A O 1
ATOM 1183 N N . PHE A 1 153 ? -2.648 -0.274 -14.157 1.00 63.00 153 PHE A N 1
ATOM 1184 C CA . PHE A 1 153 ? -3.100 -0.977 -12.951 1.00 63.00 153 PHE A CA 1
ATOM 1185 C C . PHE A 1 153 ? -4.118 -0.191 -12.123 1.00 63.00 153 PHE A C 1
ATOM 1187 O O . PHE A 1 153 ? -3.928 0.984 -11.849 1.00 63.00 153 PHE A O 1
ATOM 1194 N N . GLU A 1 154 ? -5.119 -0.891 -11.588 1.00 68.88 154 GLU A N 1
ATOM 1195 C CA . GLU A 1 154 ? -5.900 -0.416 -10.445 1.00 68.88 154 GLU A CA 1
ATOM 1196 C C . GLU A 1 154 ? -4.980 -0.266 -9.221 1.00 68.88 154 GLU A C 1
ATOM 1198 O O . GLU A 1 154 ? -4.654 -1.247 -8.540 1.00 68.88 154 GLU A O 1
ATOM 1203 N N . VAL A 1 155 ? -4.507 0.962 -9.000 1.00 80.38 155 VAL A N 1
ATOM 1204 C CA . VAL A 1 155 ? -3.767 1.366 -7.805 1.00 80.38 155 VAL A CA 1
ATOM 1205 C C . VAL A 1 155 ? -4.739 2.066 -6.877 1.00 80.38 155 VAL A C 1
ATOM 1207 O O . VAL A 1 155 ? -5.323 3.093 -7.222 1.00 80.38 155 VAL A O 1
ATOM 1210 N N . GLU A 1 156 ? -4.874 1.527 -5.675 1.00 92.56 156 GLU A N 1
ATOM 1211 C CA . GLU A 1 156 ? -5.595 2.202 -4.611 1.00 92.56 156 GLU A CA 1
ATOM 1212 C C . GLU A 1 156 ? -4.621 2.958 -3.707 1.00 92.56 156 GLU A C 1
ATOM 1214 O O . GLU A 1 156 ? -3.563 2.458 -3.321 1.00 92.56 156 GLU A O 1
ATOM 1219 N N . LEU A 1 157 ? -4.979 4.182 -3.355 1.00 94.44 157 LEU A N 1
ATOM 1220 C CA . LEU A 1 157 ? -4.274 4.975 -2.366 1.00 94.44 157 LEU A CA 1
ATOM 1221 C C . LEU A 1 157 ? -5.035 4.900 -1.038 1.00 94.44 157 LEU A C 1
ATOM 1223 O O . LEU A 1 157 ? -6.218 5.232 -0.978 1.00 94.44 157 LEU A O 1
ATOM 1227 N N . ILE A 1 158 ? -4.340 4.517 0.031 1.00 97.19 158 ILE A N 1
ATOM 1228 C CA . ILE A 1 158 ? -4.902 4.403 1.379 1.00 97.19 158 ILE A CA 1
ATOM 1229 C C . ILE A 1 158 ? -4.151 5.342 2.323 1.00 97.19 158 ILE A C 1
ATOM 1231 O O . ILE A 1 158 ? -2.919 5.352 2.352 1.00 97.19 158 ILE A O 1
ATOM 1235 N N . TYR A 1 159 ? -4.877 6.139 3.106 1.00 97.38 159 TYR A N 1
ATOM 1236 C CA . TYR A 1 159 ? -4.279 7.022 4.114 1.00 97.38 159 TYR A CA 1
ATOM 1237 C C . TYR A 1 159 ? -5.246 7.331 5.272 1.00 97.38 159 TYR A C 1
ATOM 1239 O O . TYR A 1 159 ? -6.463 7.256 5.086 1.00 97.38 159 TYR A O 1
ATOM 1247 N N . PRO A 1 160 ? -4.742 7.686 6.471 1.00 96.88 160 PRO A N 1
ATOM 1248 C CA . PRO A 1 160 ? -5.576 8.036 7.620 1.00 96.88 160 PRO A CA 1
ATOM 1249 C C . PRO A 1 160 ? -6.568 9.172 7.333 1.00 96.88 160 PRO A C 1
ATOM 1251 O O . PRO A 1 160 ? -6.206 10.213 6.779 1.00 96.88 160 PRO A O 1
ATOM 1254 N N . HIS A 1 161 ? -7.818 8.999 7.761 1.00 95.31 161 HIS A N 1
ATOM 1255 C CA . HIS A 1 161 ? -8.872 10.005 7.682 1.00 95.31 161 HIS A CA 1
ATOM 1256 C C . HIS A 1 161 ? -9.798 9.913 8.903 1.00 95.31 161 HIS A C 1
ATOM 1258 O O . HIS A 1 161 ? -10.672 9.045 8.994 1.00 95.31 161 HIS A O 1
ATOM 1264 N N . GLY A 1 162 ? -9.593 10.821 9.861 1.00 91.06 162 GLY A N 1
ATOM 1265 C CA . GLY A 1 162 ? -10.263 10.759 11.160 1.00 91.06 162 GLY A CA 1
ATOM 1266 C C . GLY A 1 162 ? -9.848 9.503 11.931 1.00 91.06 162 GLY A C 1
ATOM 1267 O O . GLY A 1 162 ? -8.660 9.230 12.068 1.00 91.06 162 GLY A O 1
ATOM 1268 N N . GLU A 1 163 ? -10.829 8.736 12.404 1.00 90.06 163 GLU A N 1
ATOM 1269 C CA . GLU A 1 163 ? -10.627 7.461 13.118 1.00 90.06 163 GLU A CA 1
ATOM 1270 C C . GLU A 1 163 ? -10.532 6.247 12.174 1.00 90.06 163 GLU A C 1
ATOM 1272 O O . GLU A 1 163 ? -10.449 5.105 12.620 1.00 90.06 163 GLU A O 1
ATOM 1277 N N . THR A 1 164 ? -10.570 6.483 10.860 1.00 93.00 164 THR A N 1
ATOM 1278 C CA . THR A 1 164 ? -10.600 5.440 9.825 1.00 93.00 164 THR A CA 1
ATOM 1279 C C . THR A 1 164 ? -9.518 5.674 8.776 1.00 93.00 164 THR A C 1
ATOM 1281 O O . THR A 1 164 ? -8.689 6.579 8.902 1.00 93.00 164 THR A O 1
ATOM 1284 N N . PHE A 1 165 ? -9.535 4.872 7.716 1.00 96.88 165 PHE A N 1
ATOM 1285 C CA . PHE A 1 165 ? -8.716 5.082 6.533 1.00 96.88 165 PHE A CA 1
ATOM 1286 C C . PHE A 1 165 ? -9.598 5.468 5.355 1.00 96.88 165 PHE A C 1
ATOM 1288 O O . PHE A 1 165 ? -10.683 4.924 5.153 1.00 96.88 165 PHE A O 1
ATOM 1295 N N . ARG A 1 166 ? -9.119 6.428 4.568 1.00 96.50 166 ARG A N 1
ATOM 1296 C CA . ARG A 1 166 ? -9.711 6.758 3.282 1.00 96.50 166 ARG A CA 1
ATOM 1297 C C . ARG A 1 166 ? -9.069 5.898 2.208 1.00 96.50 166 ARG A C 1
ATOM 1299 O O . ARG A 1 166 ? -7.848 5.793 2.148 1.00 96.50 166 ARG A O 1
ATOM 1306 N N . HIS A 1 167 ? -9.924 5.336 1.368 1.00 95.00 167 HIS A N 1
ATOM 1307 C CA . HIS A 1 167 ? -9.576 4.514 0.222 1.00 95.00 167 HIS A CA 1
ATOM 1308 C C . HIS A 1 167 ? -9.898 5.314 -1.044 1.00 95.00 167 HIS A C 1
ATOM 1310 O O . HIS A 1 167 ? -11.054 5.671 -1.279 1.00 95.00 167 HIS A O 1
ATOM 1316 N N . GLU A 1 168 ? -8.879 5.661 -1.824 1.00 93.88 168 GLU A N 1
ATOM 1317 C CA . GLU A 1 168 ? -9.022 6.374 -3.094 1.00 93.88 168 GLU A CA 1
ATOM 1318 C C . GLU A 1 168 ? -8.610 5.463 -4.243 1.00 93.88 168 GLU A C 1
ATOM 1320 O O . GLU A 1 168 ? -7.430 5.153 -4.403 1.00 93.88 168 GLU A O 1
ATOM 1325 N N . GLN A 1 169 ? -9.579 5.074 -5.071 1.00 89.56 169 GLN A N 1
ATOM 1326 C CA . GLN A 1 169 ? -9.281 4.428 -6.340 1.00 89.56 169 GLN A CA 1
ATOM 1327 C C . GLN A 1 169 ? -8.754 5.483 -7.313 1.00 89.56 169 GLN A C 1
ATOM 1329 O O . GLN A 1 169 ? -9.430 6.483 -7.567 1.00 89.56 169 GLN A O 1
ATOM 1334 N N . LEU A 1 170 ? -7.552 5.270 -7.840 1.00 84.00 170 LEU A N 1
ATOM 1335 C CA . LEU A 1 170 ? -6.977 6.137 -8.861 1.00 84.00 170 LEU A CA 1
ATOM 1336 C C . LEU A 1 170 ? -7.345 5.585 -10.244 1.00 84.00 170 LEU A C 1
ATOM 1338 O O . LEU A 1 170 ? -7.324 4.371 -10.451 1.00 84.00 170 LEU A O 1
ATOM 1342 N N . THR A 1 171 ? -7.721 6.478 -11.161 1.00 67.00 171 THR A N 1
ATOM 1343 C CA . THR A 1 171 ? -8.166 6.175 -12.533 1.00 67.00 171 THR A CA 1
ATOM 1344 C C . THR A 1 171 ? -7.458 7.066 -13.529 1.00 67.00 171 THR A C 1
ATOM 1346 O O . THR A 1 171 ? -7.357 8.274 -13.205 1.00 67.00 171 THR A O 1
#